Protein AF-A0A524DDI1-F1 (afdb_monomer_lite)

Foldseek 3Di:
DVVVVVVVVVVVVVLVVLVVLLVVLVVQLVVLVVCCVPDDPVCNVVSVVSNVVSVVSNVVSVVVNVCVVVVVDD

Radius of gyration: 16.79 Å; chains: 1; bounding box: 30×25×54 Å

Secondary structure (DSSP, 8-state):
-HHHHHHHHHHHHHHHHHHHHHHHHHHHHHHHHHHHHHS-GGGHHHHHHHHHHHHHHHHHHHHHHHHHHTT---

pLDDT: mean 73.73, std 10.46, range [43.72, 85.44]

Sequence (74 aa):
MILESYIDGFTEGIKFLMAFGSIMGLLILIAGLIGMLIMPKFKRNSMCVILVLGFVLLMLCGVSTGLEYFGVRI

Structure (mmCIF, N/CA/C/O backbone):
dat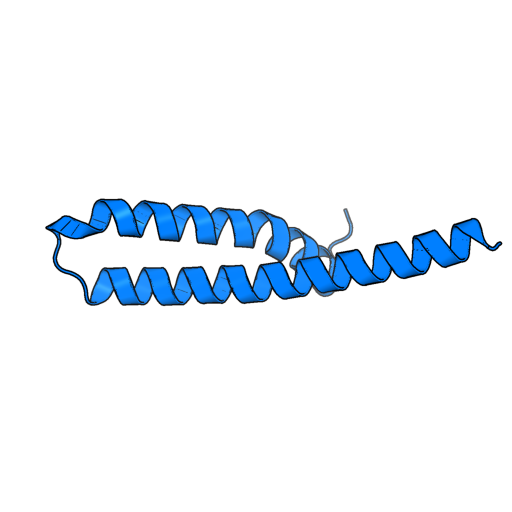a_AF-A0A524DDI1-F1
#
_entry.id   AF-A0A524DDI1-F1
#
loop_
_atom_site.group_PDB
_atom_site.id
_atom_site.type_symbol
_atom_site.label_atom_id
_atom_site.label_alt_id
_atom_site.label_comp_id
_atom_site.label_asym_id
_atom_site.label_entity_id
_atom_site.label_seq_id
_atom_site.pdbx_PDB_ins_code
_atom_site.Cartn_x
_atom_site.Cartn_y
_atom_site.Cartn_z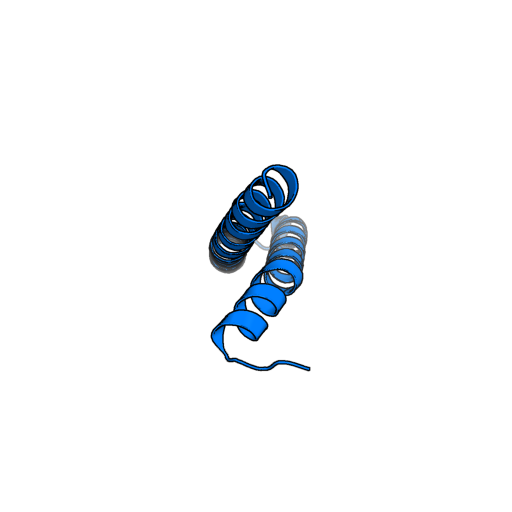
_atom_site.occupancy
_atom_site.B_iso_or_equiv
_atom_site.auth_seq_id
_atom_site.auth_comp_id
_atom_site.auth_asym_id
_atom_site.auth_atom_id
_atom_site.pdbx_PDB_model_num
ATOM 1 N N . MET A 1 1 ? 11.530 3.602 -34.592 1.00 63.12 1 MET A N 1
ATOM 2 C CA . MET A 1 1 ? 12.694 4.224 -33.916 1.00 63.12 1 MET A CA 1
ATOM 3 C C . MET A 1 1 ? 12.303 5.243 -32.838 1.00 63.12 1 MET A C 1
ATOM 5 O O . MET A 1 1 ? 12.320 4.844 -31.691 1.00 63.12 1 MET A O 1
ATOM 9 N N . ILE A 1 2 ? 11.881 6.489 -33.124 1.00 69.31 2 ILE A N 1
ATOM 10 C CA . ILE A 1 2 ? 11.558 7.468 -32.044 1.00 69.31 2 ILE A CA 1
ATOM 11 C C . ILE A 1 2 ? 10.321 7.053 -31.224 1.00 69.31 2 ILE A C 1
ATOM 13 O O . ILE A 1 2 ? 10.313 7.182 -30.005 1.00 69.31 2 ILE A O 1
ATOM 17 N N . LEU A 1 3 ? 9.289 6.519 -31.888 1.00 69.31 3 LEU A N 1
ATOM 18 C CA . LEU A 1 3 ? 8.058 6.071 -31.229 1.00 69.31 3 LEU A CA 1
ATOM 19 C C . LEU A 1 3 ? 8.286 4.825 -30.351 1.00 69.31 3 LEU A C 1
ATOM 21 O O . LEU A 1 3 ? 7.744 4.754 -29.257 1.00 69.31 3 LEU A O 1
ATOM 25 N N . GLU A 1 4 ? 9.122 3.881 -30.795 1.00 67.00 4 GLU A N 1
ATOM 26 C CA . GLU A 1 4 ? 9.505 2.700 -29.999 1.00 67.00 4 GLU A CA 1
ATOM 27 C C . GLU A 1 4 ? 10.281 3.099 -28.747 1.00 67.00 4 GLU A C 1
ATOM 29 O O . GLU A 1 4 ? 9.901 2.694 -27.658 1.00 67.00 4 GLU A O 1
ATOM 34 N N . SER A 1 5 ? 11.282 3.979 -28.869 1.00 68.69 5 SER A N 1
ATOM 35 C CA . SER A 1 5 ? 12.032 4.459 -27.701 1.00 68.69 5 SER A CA 1
ATOM 36 C C . SER A 1 5 ? 11.156 5.220 -26.699 1.00 68.69 5 SER A C 1
ATOM 38 O O . SER A 1 5 ? 11.430 5.200 -25.501 1.00 68.69 5 SER A O 1
ATOM 40 N N . TYR A 1 6 ? 10.086 5.873 -27.164 1.00 71.44 6 TYR A N 1
ATOM 41 C CA . TYR A 1 6 ? 9.110 6.521 -26.286 1.00 71.44 6 TYR A CA 1
ATOM 42 C C . TYR A 1 6 ? 8.223 5.502 -25.557 1.00 71.44 6 TYR A C 1
ATOM 44 O O . TYR A 1 6 ? 7.927 5.673 -24.376 1.00 71.44 6 TYR A O 1
ATOM 52 N N . ILE A 1 7 ? 7.819 4.429 -26.245 1.00 77.00 7 ILE A N 1
ATOM 53 C CA . ILE A 1 7 ? 7.032 3.331 -25.669 1.00 77.00 7 ILE A CA 1
ATOM 54 C C . ILE A 1 7 ? 7.857 2.526 -24.661 1.00 77.00 7 ILE A C 1
ATOM 56 O O . ILE A 1 7 ? 7.331 2.189 -23.601 1.00 77.00 7 ILE A O 1
ATOM 60 N N . ASP A 1 8 ? 9.138 2.271 -24.928 1.00 76.06 8 ASP A N 1
ATOM 61 C CA . ASP A 1 8 ? 10.033 1.597 -23.979 1.00 76.06 8 ASP A CA 1
ATOM 62 C C . ASP A 1 8 ? 10.177 2.398 -22.678 1.00 76.06 8 ASP A C 1
ATOM 64 O O . ASP A 1 8 ? 9.921 1.869 -21.595 1.00 76.06 8 ASP A O 1
ATOM 68 N N . GLY A 1 9 ? 10.464 3.703 -22.773 1.00 75.75 9 GLY A N 1
ATOM 69 C CA . GLY A 1 9 ? 10.553 4.569 -21.592 1.00 75.75 9 GLY A CA 1
ATOM 70 C C . GLY A 1 9 ? 9.231 4.672 -20.818 1.00 75.75 9 GLY A C 1
ATOM 71 O O . GLY A 1 9 ? 9.221 4.705 -19.587 1.00 75.75 9 GLY A O 1
ATOM 72 N N . PHE A 1 10 ? 8.094 4.666 -21.521 1.00 79.50 10 PHE A N 1
ATOM 73 C CA . PHE A 1 10 ? 6.773 4.659 -20.889 1.00 79.50 10 PHE A CA 1
ATOM 74 C C . PHE A 1 10 ? 6.482 3.336 -20.168 1.00 79.50 10 PHE A C 1
ATOM 76 O O . PHE A 1 10 ? 5.949 3.329 -19.057 1.00 79.50 10 PHE A O 1
ATOM 83 N N . THR A 1 11 ? 6.875 2.214 -20.769 1.00 80.25 11 THR A N 1
ATOM 84 C CA . THR A 1 11 ? 6.708 0.874 -20.192 1.00 80.25 11 THR A CA 1
ATOM 85 C C . THR A 1 11 ? 7.537 0.721 -18.919 1.00 80.25 11 THR A C 1
ATOM 87 O O . THR A 1 11 ? 7.052 0.191 -17.920 1.00 80.25 11 THR A O 1
ATOM 90 N N . GLU A 1 12 ? 8.759 1.248 -18.910 1.00 79.12 12 GLU A N 1
ATOM 91 C CA . GLU A 1 12 ? 9.625 1.257 -17.730 1.00 79.12 12 GLU A CA 1
ATOM 92 C C . GLU A 1 12 ? 9.050 2.127 -16.595 1.00 79.12 12 GLU A C 1
ATOM 94 O O . GLU A 1 12 ? 9.038 1.716 -15.431 1.00 79.12 12 GLU A O 1
ATOM 99 N N . GLY A 1 13 ? 8.445 3.271 -16.936 1.00 79.12 13 GLY A N 1
ATOM 100 C CA . GLY A 1 13 ? 7.706 4.105 -15.985 1.00 79.12 13 GLY A CA 1
ATOM 101 C C . GLY A 1 13 ? 6.493 3.399 -15.366 1.00 79.12 13 GLY A C 1
ATOM 102 O O . GLY A 1 13 ? 6.264 3.501 -14.159 1.00 79.12 13 GLY A O 1
ATOM 103 N N . ILE A 1 14 ? 5.739 2.629 -16.159 1.00 81.81 14 ILE A N 1
ATOM 104 C CA . ILE A 1 14 ? 4.604 1.835 -15.662 1.00 81.81 14 ILE A CA 1
ATOM 105 C C . ILE A 1 14 ? 5.077 0.760 -14.679 1.00 81.81 14 ILE A C 1
ATOM 107 O O . ILE A 1 14 ? 4.452 0.581 -13.632 1.00 81.81 14 ILE A O 1
ATOM 111 N N . LYS A 1 15 ? 6.189 0.075 -14.970 1.00 80.12 15 LYS A N 1
ATOM 112 C CA . LYS A 1 15 ? 6.769 -0.924 -14.057 1.00 80.12 15 LYS A CA 1
ATOM 113 C C . LYS A 1 15 ? 7.157 -0.306 -12.719 1.00 80.12 15 LYS A C 1
ATOM 115 O O . LYS A 1 15 ? 6.839 -0.863 -11.667 1.00 80.12 15 LYS A O 1
ATOM 120 N N . PHE A 1 16 ? 7.774 0.875 -12.747 1.00 81.81 16 PHE A N 1
ATOM 121 C CA . PHE A 1 16 ? 8.098 1.613 -11.528 1.00 81.81 16 PHE A CA 1
ATOM 122 C C . PHE A 1 16 ? 6.839 1.993 -10.736 1.00 81.81 16 PHE A C 1
ATOM 124 O O . PHE A 1 16 ? 6.786 1.803 -9.520 1.00 81.81 16 PHE A O 1
ATOM 131 N N . LEU A 1 17 ? 5.794 2.473 -11.418 1.00 82.81 17 LEU A N 1
ATOM 132 C CA . LEU A 1 17 ? 4.534 2.851 -10.779 1.00 82.81 17 LEU A CA 1
ATOM 133 C C . LEU A 1 17 ? 3.816 1.641 -10.161 1.00 82.81 17 LEU A C 1
ATOM 135 O O . LEU A 1 17 ? 3.264 1.748 -9.067 1.00 82.81 17 LEU A O 1
ATOM 139 N N . MET A 1 18 ? 3.873 0.477 -10.815 1.00 81.50 18 MET A N 1
ATOM 140 C CA . MET A 1 18 ? 3.359 -0.785 -10.278 1.00 81.50 18 MET A CA 1
ATOM 141 C C . MET A 1 18 ? 4.131 -1.249 -9.038 1.00 81.50 18 MET A C 1
ATOM 143 O O . MET A 1 18 ? 3.512 -1.618 -8.038 1.00 81.50 18 MET A O 1
ATOM 147 N N . ALA A 1 19 ? 5.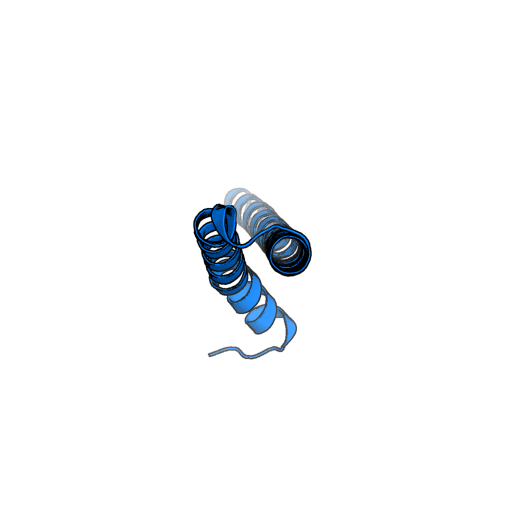465 -1.174 -9.055 1.00 82.31 19 ALA A N 1
ATOM 148 C CA 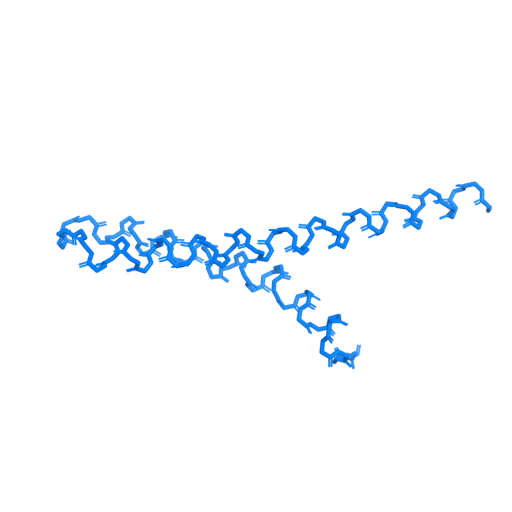. ALA A 1 19 ? 6.294 -1.468 -7.884 1.00 82.31 19 ALA A CA 1
ATOM 149 C C . ALA A 1 19 ? 5.959 -0.540 -6.707 1.00 82.31 19 ALA A C 1
ATOM 151 O O . ALA A 1 19 ? 5.741 -1.001 -5.584 1.00 82.31 19 ALA A O 1
ATOM 152 N N . PHE A 1 20 ? 5.823 0.761 -6.974 1.00 83.62 20 PHE A N 1
ATOM 153 C CA . PHE A 1 20 ? 5.443 1.746 -5.967 1.00 83.62 20 PHE A CA 1
ATOM 154 C C . PHE A 1 20 ? 4.032 1.490 -5.410 1.00 83.62 20 PHE A C 1
ATOM 156 O O . PHE A 1 20 ? 3.815 1.542 -4.197 1.00 83.62 20 PHE A O 1
ATOM 163 N N . GLY A 1 21 ? 3.083 1.137 -6.283 1.00 82.44 21 GLY A N 1
ATOM 164 C CA . GLY A 1 21 ? 1.724 0.745 -5.909 1.00 82.44 21 GLY A CA 1
ATOM 165 C C . GLY A 1 21 ? 1.686 -0.486 -5.002 1.00 82.44 21 GLY A C 1
ATOM 166 O O . GLY A 1 21 ? 0.935 -0.500 -4.027 1.00 82.44 21 GLY A O 1
ATOM 167 N N . SER A 1 22 ? 2.542 -1.484 -5.248 1.00 82.25 22 SER A N 1
ATOM 168 C CA . SER A 1 22 ? 2.650 -2.676 -4.397 1.00 82.25 22 SER A CA 1
ATOM 169 C C . SER A 1 22 ? 3.164 -2.342 -2.991 1.00 82.25 22 SER A C 1
ATOM 171 O O . SER A 1 22 ? 2.608 -2.817 -2.000 1.00 82.25 22 SER A O 1
ATOM 173 N N . ILE A 1 23 ? 4.186 -1.483 -2.884 1.00 85.44 23 ILE A N 1
ATOM 174 C CA . ILE A 1 23 ? 4.729 -1.030 -1.590 1.00 85.44 23 ILE A CA 1
ATOM 175 C C . ILE A 1 23 ? 3.661 -0.261 -0.804 1.00 85.44 23 ILE A C 1
ATOM 177 O O . ILE A 1 23 ? 3.434 -0.544 0.373 1.00 85.44 23 ILE A O 1
ATOM 181 N N . MET A 1 24 ? 2.963 0.670 -1.462 1.00 83.25 24 MET A N 1
ATOM 182 C CA . MET A 1 24 ? 1.874 1.435 -0.848 1.00 83.25 24 MET A CA 1
ATOM 183 C C . MET A 1 24 ? 0.711 0.538 -0.411 1.00 83.25 24 MET A C 1
ATOM 185 O O . MET A 1 24 ? 0.202 0.701 0.697 1.00 83.25 24 MET A O 1
ATOM 189 N N . GLY A 1 25 ? 0.318 -0.439 -1.234 1.00 82.62 25 GLY A N 1
ATOM 190 C CA . GLY A 1 25 ? -0.721 -1.412 -0.893 1.00 82.62 25 GLY A CA 1
ATOM 191 C C . GLY A 1 25 ? -0.376 -2.208 0.365 1.00 82.62 25 GLY A C 1
ATOM 192 O O . GLY A 1 25 ? -1.213 -2.349 1.256 1.00 82.62 25 GLY A O 1
ATOM 193 N N . LEU A 1 26 ? 0.878 -2.650 0.489 1.00 82.69 26 LEU A N 1
ATOM 194 C CA . LEU A 1 26 ? 1.371 -3.380 1.657 1.00 82.69 26 LEU A CA 1
ATOM 195 C C . LEU A 1 26 ? 1.403 -2.499 2.917 1.00 82.69 26 LEU A C 1
ATOM 197 O O . LEU A 1 26 ? 0.957 -2.929 3.980 1.00 82.69 26 LEU A O 1
ATOM 201 N N . LEU A 1 27 ? 1.833 -1.241 2.791 1.00 85.12 27 LEU A N 1
ATOM 202 C CA . LEU A 1 27 ? 1.802 -0.243 3.868 1.00 85.12 27 LEU A CA 1
ATOM 203 C C . LEU A 1 27 ? 0.380 0.017 4.383 1.00 85.12 27 LEU A C 1
ATOM 205 O O . LEU A 1 27 ? 0.159 0.035 5.593 1.00 85.12 27 LEU A O 1
ATOM 209 N N . ILE A 1 28 ? -0.589 0.171 3.476 1.00 82.62 28 ILE A N 1
ATOM 210 C CA . ILE A 1 28 ? -2.007 0.358 3.816 1.00 82.62 28 ILE A CA 1
ATOM 211 C C . ILE A 1 28 ? -2.562 -0.880 4.523 1.00 82.62 28 ILE A C 1
ATOM 213 O O . ILE A 1 28 ? -3.317 -0.746 5.485 1.00 82.62 28 ILE A O 1
ATOM 217 N N . LEU A 1 29 ? -2.169 -2.079 4.093 1.00 82.94 29 LEU A N 1
ATOM 218 C CA . LEU A 1 29 ? -2.601 -3.331 4.710 1.00 82.94 29 LEU A CA 1
ATOM 219 C C . LEU A 1 29 ? -2.060 -3.471 6.139 1.00 82.94 29 LEU A C 1
ATOM 221 O O . LEU A 1 29 ? -2.826 -3.769 7.056 1.00 82.94 29 LEU A O 1
ATOM 225 N N . ILE A 1 30 ? -0.773 -3.176 6.350 1.00 85.19 30 ILE A N 1
ATOM 226 C CA . ILE A 1 30 ? -0.157 -3.161 7.685 1.00 85.19 30 ILE A CA 1
ATOM 227 C C . ILE A 1 30 ? -0.825 -2.104 8.573 1.00 85.19 30 ILE A C 1
ATOM 229 O O . ILE A 1 30 ? -1.230 -2.411 9.694 1.00 85.19 30 ILE A O 1
ATOM 233 N N . ALA A 1 31 ? -0.994 -0.875 8.078 1.00 82.00 31 ALA A N 1
ATOM 234 C CA . ALA A 1 31 ? -1.643 0.202 8.823 1.00 82.00 31 ALA A CA 1
ATOM 235 C C . ALA A 1 31 ? -3.108 -0.128 9.163 1.00 82.00 31 ALA A C 1
ATOM 237 O O . ALA A 1 31 ? -3.554 0.127 10.281 1.00 82.00 31 ALA A O 1
ATOM 238 N N . GLY A 1 32 ? -3.842 -0.746 8.233 1.00 80.62 32 GLY A N 1
ATOM 239 C CA . GLY A 1 32 ? -5.209 -1.219 8.440 1.00 80.62 32 GLY A CA 1
ATOM 240 C C . GLY A 1 32 ? -5.291 -2.323 9.493 1.00 80.62 32 GLY A C 1
ATOM 241 O O . GLY A 1 32 ? -6.180 -2.293 10.342 1.00 80.62 32 GLY A O 1
ATOM 242 N N . LEU A 1 33 ? -4.331 -3.254 9.504 1.00 82.12 33 LEU A N 1
ATOM 243 C CA . LEU A 1 33 ? -4.261 -4.335 10.488 1.00 82.12 33 LEU A CA 1
ATOM 244 C C . LEU A 1 33 ? -3.944 -3.804 11.897 1.00 82.12 33 LEU A C 1
ATOM 2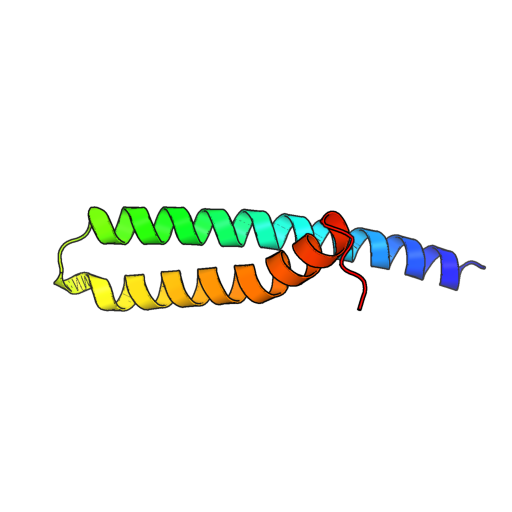46 O O . LEU A 1 33 ? -4.624 -4.164 12.859 1.00 82.12 33 LEU A O 1
ATOM 250 N N . ILE A 1 34 ? -2.971 -2.892 12.011 1.00 83.88 34 ILE A N 1
ATOM 251 C CA . ILE A 1 34 ? -2.632 -2.204 13.268 1.00 83.88 34 ILE A CA 1
ATOM 252 C C . ILE A 1 34 ? -3.829 -1.380 13.761 1.00 83.88 34 ILE A C 1
ATOM 254 O O . ILE A 1 34 ? -4.197 -1.444 14.935 1.00 83.88 34 ILE A O 1
ATOM 258 N N . GLY A 1 35 ? -4.489 -0.652 12.857 1.00 78.31 35 GLY A N 1
ATOM 259 C CA . GLY A 1 35 ? -5.698 0.110 13.155 1.00 78.31 35 GLY A CA 1
ATOM 260 C C . GLY A 1 35 ? -6.837 -0.772 13.667 1.00 78.31 35 GLY A C 1
ATOM 261 O O . GLY A 1 35 ? -7.541 -0.382 14.598 1.00 78.31 35 GLY A O 1
ATOM 262 N N . MET A 1 36 ? -6.981 -1.987 13.129 1.00 75.38 36 MET A N 1
ATOM 263 C CA . MET A 1 36 ? -7.963 -2.966 13.599 1.00 75.38 36 MET A CA 1
ATOM 264 C C . MET A 1 36 ? -7.662 -3.505 15.003 1.00 75.38 36 MET A C 1
ATOM 266 O O . MET A 1 36 ? -8.603 -3.832 15.727 1.00 75.38 36 MET A O 1
ATOM 270 N N . LEU A 1 37 ? -6.383 -3.600 15.381 1.00 78.12 37 LEU A N 1
ATOM 271 C CA . LEU A 1 37 ? -5.950 -4.078 16.697 1.00 78.12 37 LEU A CA 1
ATOM 272 C C . LEU A 1 37 ? -6.134 -3.012 17.791 1.00 78.12 37 LEU A C 1
ATOM 274 O O . LEU A 1 37 ? -6.476 -3.348 18.922 1.00 78.12 37 LEU A O 1
ATOM 278 N N . ILE A 1 38 ? -5.919 -1.737 17.453 1.00 79.75 38 ILE A N 1
ATOM 279 C CA . ILE A 1 38 ? -5.901 -0.626 18.419 1.00 79.75 38 ILE A CA 1
ATOM 280 C C . ILE A 1 38 ? -7.273 0.061 18.554 1.00 79.75 38 ILE A C 1
ATOM 282 O O . ILE A 1 38 ? -7.600 0.572 19.626 1.00 79.75 38 ILE A O 1
ATOM 286 N N . MET A 1 39 ? -8.104 0.098 17.504 1.00 70.94 39 MET A N 1
ATOM 287 C CA . MET A 1 39 ? -9.379 0.827 17.556 1.00 70.94 39 MET A CA 1
ATOM 288 C C . MET A 1 39 ? -10.534 0.037 18.203 1.00 70.94 39 MET A C 1
ATOM 290 O O . MET A 1 39 ? -10.703 -1.161 17.961 1.00 70.94 39 MET A O 1
ATOM 294 N N . PRO A 1 40 ? -11.420 0.716 18.961 1.00 67.00 40 PRO A N 1
ATOM 295 C CA . PRO A 1 40 ? -12.597 0.096 19.562 1.00 67.00 40 PRO A CA 1
ATOM 296 C C . PRO A 1 40 ? -13.603 -0.394 18.505 1.00 67.00 40 PRO A C 1
ATOM 298 O O . PRO A 1 40 ? -13.752 0.186 17.425 1.00 67.00 40 PRO A O 1
ATOM 301 N N . LYS A 1 41 ? -14.347 -1.458 18.851 1.00 65.19 41 LYS A N 1
ATOM 302 C CA . LYS A 1 41 ? -15.226 -2.240 17.953 1.00 65.19 41 LYS A CA 1
ATOM 303 C C . LYS A 1 41 ? -16.189 -1.409 17.088 1.00 65.19 41 LYS A C 1
ATOM 305 O O . LYS A 1 41 ? -16.507 -1.835 15.983 1.00 65.19 41 LYS A O 1
ATOM 310 N N . PHE A 1 42 ? -16.606 -0.228 17.542 1.00 62.00 42 PHE A N 1
ATOM 311 C CA . PHE A 1 42 ? -17.548 0.645 16.834 1.00 62.00 42 PHE A CA 1
ATOM 312 C C . PHE A 1 42 ? -17.020 1.230 15.511 1.00 62.00 42 PHE A C 1
ATOM 314 O O . PHE A 1 42 ? -17.823 1.557 14.644 1.00 62.00 42 PHE A O 1
ATOM 321 N N . LYS A 1 43 ? -15.695 1.317 15.301 1.00 66.38 43 LYS A N 1
ATOM 322 C CA . LYS A 1 43 ? -15.096 1.795 14.033 1.00 66.38 43 LYS A CA 1
ATOM 323 C C . LYS A 1 43 ? -14.542 0.684 13.131 1.00 66.38 43 LYS A C 1
ATOM 325 O O . LYS A 1 43 ? -14.001 0.974 12.064 1.00 66.38 43 LYS A O 1
ATOM 330 N N . ARG A 1 44 ? -14.714 -0.594 13.504 1.00 66.56 44 ARG A N 1
ATOM 331 C CA . ARG A 1 44 ? -14.181 -1.737 12.734 1.00 66.56 44 ARG A CA 1
ATOM 332 C C . ARG A 1 44 ? -14.739 -1.844 11.315 1.00 66.56 44 ARG A C 1
ATOM 334 O O . ARG A 1 44 ? -14.026 -2.335 10.448 1.00 66.56 44 ARG A O 1
ATOM 341 N N . ASN A 1 45 ? -15.961 -1.365 11.063 1.00 69.19 45 ASN A N 1
ATOM 342 C CA . ASN A 1 45 ? -16.569 -1.466 9.734 1.00 69.19 45 ASN A CA 1
ATOM 343 C C . ASN A 1 45 ? -15.809 -0.627 8.689 1.00 69.19 45 ASN A C 1
ATOM 345 O O . ASN A 1 45 ? -15.461 -1.134 7.629 1.00 69.19 45 ASN A O 1
ATOM 349 N N . SER A 1 46 ? -15.441 0.618 9.021 1.00 68.44 46 SER A N 1
ATOM 350 C CA . SER A 1 46 ? -14.603 1.446 8.137 1.00 68.44 46 SER A CA 1
ATOM 351 C C . SER A 1 46 ? -13.185 0.893 7.976 1.00 68.44 46 SER A C 1
ATOM 353 O O . SER A 1 46 ? -12.611 1.017 6.900 1.00 68.44 46 SER A O 1
ATOM 355 N N . MET A 1 47 ? -12.627 0.238 9.001 1.00 69.25 47 MET A N 1
ATOM 356 C CA . MET A 1 47 ? -11.304 -0.397 8.902 1.00 69.25 47 MET A CA 1
ATOM 357 C C . MET A 1 47 ? -11.303 -1.646 8.009 1.00 69.25 47 MET A C 1
ATOM 359 O O . MET A 1 47 ? -10.335 -1.869 7.287 1.00 69.25 47 MET A O 1
ATOM 363 N N . CYS A 1 48 ? -12.391 -2.425 7.981 1.00 77.75 48 CYS A N 1
ATOM 364 C CA . CYS A 1 48 ? -12.534 -3.527 7.022 1.00 77.75 48 CYS A CA 1
ATOM 365 C C . CYS A 1 48 ? -12.513 -3.030 5.574 1.00 77.75 48 CYS A C 1
ATOM 367 O O . CYS A 1 48 ? -11.872 -3.651 4.735 1.00 77.75 48 CYS A O 1
ATOM 369 N N . VAL A 1 49 ? -13.147 -1.890 5.279 1.00 79.81 49 VAL A N 1
ATOM 370 C CA . VAL A 1 49 ? -13.129 -1.303 3.927 1.00 79.81 49 VAL A CA 1
ATOM 371 C C . VAL A 1 49 ? -11.707 -0.921 3.506 1.00 79.81 49 VAL A C 1
ATOM 373 O O . VAL A 1 49 ? -11.305 -1.210 2.382 1.00 79.81 49 VAL A O 1
ATOM 376 N N . ILE A 1 50 ? -10.922 -0.338 4.417 1.00 77.31 50 ILE A N 1
ATOM 377 C CA . ILE A 1 50 ? -9.517 0.025 4.166 1.00 77.31 50 ILE A CA 1
ATOM 378 C C . ILE A 1 50 ? -8.663 -1.226 3.918 1.00 77.31 50 ILE A C 1
ATOM 380 O O . ILE A 1 50 ? -7.848 -1.238 2.997 1.00 77.31 50 ILE A O 1
ATOM 384 N N . LEU A 1 51 ? -8.880 -2.295 4.689 1.00 81.25 51 LEU A N 1
ATOM 385 C CA . LEU A 1 51 ? -8.203 -3.576 4.482 1.00 81.25 51 LEU A CA 1
ATOM 386 C C . LEU A 1 51 ? -8.555 -4.206 3.132 1.00 81.25 51 LEU A C 1
ATOM 388 O O . LEU A 1 51 ? -7.656 -4.662 2.432 1.00 81.25 51 LEU A O 1
ATOM 392 N N . VAL A 1 52 ? -9.832 -4.197 2.742 1.00 84.50 52 VAL A N 1
ATOM 393 C CA . VAL A 1 52 ? -10.280 -4.721 1.442 1.00 84.50 52 VAL A CA 1
ATOM 394 C C . VAL A 1 52 ? -9.670 -3.915 0.292 1.00 84.50 52 VAL A C 1
ATOM 396 O O . VAL A 1 52 ? -9.137 -4.507 -0.642 1.00 84.50 52 VAL A O 1
ATOM 399 N N . LEU A 1 53 ? -9.666 -2.581 0.377 1.00 80.81 53 LEU A N 1
ATOM 400 C CA . LEU A 1 53 ? -9.006 -1.712 -0.606 1.00 80.81 53 LEU A CA 1
ATOM 401 C C . LEU A 1 53 ? -7.503 -1.994 -0.708 1.00 80.81 53 LEU A C 1
ATOM 403 O O . LEU A 1 53 ? -6.983 -2.121 -1.816 1.00 80.81 53 LEU A O 1
ATOM 407 N N . GLY A 1 54 ? -6.818 -2.141 0.430 1.00 78.50 54 GLY A N 1
ATOM 408 C CA . GLY A 1 54 ? -5.403 -2.511 0.476 1.00 78.50 54 GLY A CA 1
ATOM 409 C C . GLY A 1 54 ? -5.139 -3.873 -0.167 1.00 78.50 54 GLY A C 1
ATOM 410 O O . GLY A 1 54 ? -4.198 -4.007 -0.943 1.00 78.50 54 GLY A O 1
ATOM 411 N N . PHE A 1 55 ? -6.004 -4.859 0.083 1.00 81.31 55 PHE A N 1
ATOM 412 C CA . PHE A 1 55 ? -5.895 -6.203 -0.487 1.00 81.31 55 PHE A CA 1
ATOM 413 C C . PHE A 1 55 ? -6.107 -6.212 -2.007 1.00 81.31 55 PHE A C 1
ATOM 415 O O . PHE A 1 55 ? -5.367 -6.879 -2.722 1.00 81.31 55 PHE A O 1
ATOM 422 N N . VAL A 1 56 ? -7.069 -5.437 -2.517 1.00 83.88 56 VAL A N 1
ATOM 423 C CA . VAL A 1 56 ? -7.311 -5.289 -3.963 1.00 83.88 56 VAL A CA 1
ATOM 424 C C . VAL A 1 56 ? -6.139 -4.583 -4.648 1.00 83.88 56 VAL A C 1
ATOM 426 O O . VAL A 1 56 ? -5.681 -5.038 -5.693 1.00 83.88 56 VAL A O 1
ATOM 429 N N . LEU A 1 57 ? -5.602 -3.517 -4.044 1.00 77.19 57 LEU A N 1
ATOM 430 C CA . LEU A 1 57 ? -4.397 -2.831 -4.530 1.00 77.19 57 LEU A CA 1
ATOM 431 C C . LEU A 1 57 ? -3.188 -3.770 -4.582 1.00 77.19 57 LEU A C 1
ATOM 433 O O . LEU A 1 57 ? -2.469 -3.785 -5.580 1.00 77.19 57 LEU A O 1
ATOM 437 N N . LEU A 1 58 ? -2.993 -4.587 -3.543 1.00 79.38 58 LEU A N 1
ATOM 438 C CA . LEU A 1 58 ? -1.935 -5.595 -3.503 1.00 79.38 58 LEU A CA 1
ATOM 439 C C . LEU A 1 58 ? -2.172 -6.733 -4.497 1.00 79.38 58 LEU A C 1
ATOM 441 O O . LEU A 1 58 ? -1.215 -7.221 -5.078 1.00 79.38 58 LEU A O 1
ATOM 445 N N . MET A 1 59 ? -3.413 -7.141 -4.755 1.00 79.00 59 MET A N 1
ATOM 446 C CA . MET A 1 59 ? -3.688 -8.106 -5.820 1.00 79.00 59 MET A CA 1
ATOM 447 C C . MET A 1 59 ? -3.330 -7.525 -7.189 1.00 79.00 59 MET A C 1
ATOM 449 O O . MET A 1 59 ? -2.610 -8.158 -7.946 1.00 79.00 59 MET A O 1
ATOM 453 N N . LEU A 1 60 ? -3.773 -6.309 -7.505 1.00 79.50 60 LEU A N 1
ATOM 454 C CA . LEU A 1 60 ? -3.552 -5.717 -8.828 1.00 79.50 60 LEU A CA 1
ATOM 455 C C . LEU A 1 60 ? -2.079 -5.360 -9.076 1.00 79.50 60 LEU A C 1
ATOM 457 O O . LEU A 1 60 ? -1.534 -5.668 -10.137 1.00 79.50 60 LEU A O 1
ATOM 461 N N . CYS A 1 61 ? -1.421 -4.738 -8.094 1.00 76.12 61 CYS A N 1
ATOM 462 C CA . CYS A 1 61 ? -0.027 -4.312 -8.223 1.00 76.12 61 CYS A CA 1
ATOM 463 C C . CYS A 1 61 ? 0.953 -5.428 -7.842 1.00 76.12 61 CYS A C 1
ATOM 465 O O . CYS A 1 61 ? 1.964 -5.614 -8.514 1.00 76.12 61 CYS A O 1
ATOM 467 N N . GLY A 1 62 ? 0.655 -6.185 -6.787 1.00 67.62 62 GLY A N 1
ATOM 468 C CA . GLY A 1 62 ? 1.516 -7.229 -6.229 1.00 67.62 62 GLY A CA 1
ATOM 469 C C . GLY A 1 62 ? 1.486 -8.543 -7.005 1.00 67.62 62 GLY A C 1
ATOM 470 O O . GLY A 1 62 ? 2.516 -9.201 -7.073 1.00 67.62 62 GLY A O 1
ATOM 471 N N . VAL A 1 63 ? 0.373 -8.924 -7.649 1.00 68.44 63 VAL A N 1
ATOM 472 C CA . VAL A 1 63 ? 0.384 -10.077 -8.576 1.00 68.44 63 VAL A CA 1
ATOM 473 C C . VAL A 1 63 ? 1.154 -9.721 -9.843 1.00 68.44 63 VAL A C 1
ATOM 475 O O . VAL A 1 63 ? 1.985 -10.510 -10.273 1.00 68.44 63 VAL A O 1
ATOM 478 N N . SER A 1 64 ? 0.966 -8.522 -10.400 1.00 65.44 64 SER A N 1
ATOM 479 C CA . SER A 1 64 ? 1.710 -8.087 -11.593 1.00 65.44 64 SER A CA 1
ATOM 480 C C . SER A 1 64 ? 3.219 -8.002 -11.336 1.00 65.44 64 SER A C 1
ATOM 482 O O . SER A 1 64 ? 4.010 -8.559 -12.091 1.00 65.44 64 SER A O 1
ATOM 484 N N . THR A 1 65 ? 3.629 -7.385 -10.222 1.00 64.94 65 THR A N 1
ATOM 485 C CA . THR A 1 65 ? 5.049 -7.319 -9.834 1.00 64.94 65 THR A CA 1
ATOM 486 C C . THR A 1 65 ? 5.587 -8.664 -9.355 1.00 64.94 65 THR A C 1
ATOM 488 O O . THR A 1 65 ? 6.703 -9.029 -9.705 1.00 64.94 65 THR A O 1
ATOM 491 N N . GLY A 1 66 ? 4.805 -9.446 -8.612 1.00 57.97 66 GLY A N 1
ATOM 492 C CA . GLY A 1 66 ? 5.172 -10.788 -8.167 1.00 57.97 66 GLY A CA 1
ATOM 493 C C . GLY A 1 66 ? 5.389 -11.761 -9.326 1.00 57.97 66 GLY A C 1
ATOM 494 O O . GLY A 1 66 ? 6.372 -12.489 -9.304 1.00 57.97 66 GLY A O 1
ATOM 495 N N . LEU A 1 67 ? 4.543 -11.743 -10.362 1.00 57.53 67 LEU A N 1
ATOM 496 C CA . LEU A 1 67 ? 4.728 -12.548 -11.576 1.00 57.53 67 LEU A CA 1
ATOM 497 C C . LEU A 1 67 ? 5.975 -12.112 -12.365 1.00 57.53 67 LEU A C 1
ATOM 499 O O . LEU A 1 67 ? 6.729 -12.972 -12.822 1.00 57.53 67 LEU A O 1
ATOM 503 N N . GLU A 1 68 ? 6.236 -10.801 -12.475 1.00 55.88 68 GLU A N 1
ATOM 504 C CA . GLU A 1 68 ? 7.455 -10.282 -13.117 1.00 55.88 68 GLU A CA 1
ATOM 505 C C . GLU A 1 68 ? 8.736 -10.645 -12.342 1.00 55.88 68 GLU A C 1
ATOM 507 O O . GLU A 1 68 ? 9.727 -11.027 -12.963 1.00 55.88 68 GLU A O 1
ATOM 512 N N . TYR A 1 69 ? 8.726 -10.571 -11.004 1.00 54.34 69 TYR A N 1
ATOM 513 C CA . TYR A 1 69 ? 9.906 -10.828 -10.164 1.00 54.34 69 TYR A CA 1
ATOM 514 C C . TYR A 1 69 ? 10.139 -12.312 -9.835 1.00 54.34 69 TYR A C 1
ATOM 516 O O . TYR A 1 69 ? 11.292 -12.729 -9.751 1.00 54.34 69 TYR A O 1
ATOM 524 N N . PHE A 1 70 ? 9.092 -13.128 -9.666 1.00 52.31 70 PHE A N 1
ATOM 525 C CA . PHE A 1 70 ? 9.227 -14.579 -9.451 1.00 52.31 70 PHE A CA 1
ATOM 526 C C . PHE A 1 70 ? 9.348 -15.379 -10.755 1.00 52.31 70 PHE A C 1
ATOM 528 O O . PHE A 1 70 ? 9.467 -16.602 -10.713 1.00 52.31 70 PHE A O 1
ATOM 535 N N . GLY A 1 71 ? 9.352 -14.718 -11.917 1.00 46.78 71 GLY A N 1
ATOM 536 C CA . GLY A 1 71 ? 9.584 -15.374 -13.204 1.00 46.78 71 GLY A CA 1
ATOM 537 C C . GLY A 1 71 ? 8.477 -16.348 -13.615 1.00 46.78 71 GLY A C 1
ATOM 538 O O . GLY A 1 71 ? 8.694 -17.183 -14.492 1.00 46.78 71 GLY A O 1
ATOM 539 N N . VAL A 1 72 ? 7.287 -16.247 -13.018 1.00 49.94 72 VAL A N 1
ATOM 540 C CA . VAL A 1 72 ? 6.116 -17.010 -13.456 1.00 4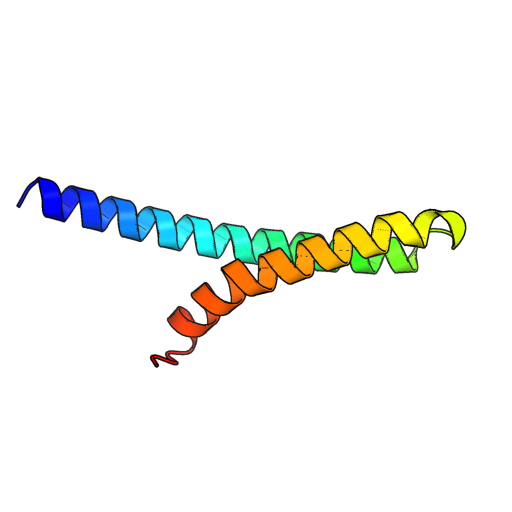9.94 72 VAL A CA 1
ATOM 541 C C . VAL A 1 72 ? 5.537 -16.286 -14.670 1.00 49.94 72 VAL A C 1
ATOM 543 O O . VAL A 1 72 ? 4.592 -15.508 -14.576 1.00 49.94 72 VAL A O 1
ATOM 546 N N . ARG A 1 73 ? 6.157 -16.515 -15.832 1.00 43.72 73 ARG A N 1
ATOM 547 C CA . ARG A 1 73 ? 5.509 -16.295 -17.126 1.00 43.72 73 ARG A CA 1
ATOM 548 C C . ARG A 1 73 ? 4.483 -17.407 -17.322 1.00 43.72 73 ARG A C 1
ATOM 550 O O . ARG A 1 73 ? 4.862 -18.575 -17.376 1.00 43.72 73 ARG A O 1
ATOM 557 N N . ILE A 1 74 ? 3.212 -17.033 -17.420 1.00 45.31 74 ILE A N 1
ATOM 558 C CA . ILE A 1 74 ? 2.228 -17.802 -18.189 1.00 45.31 74 ILE A CA 1
ATOM 559 C C . ILE A 1 74 ? 2.296 -17.307 -19.628 1.00 45.31 74 ILE A C 1
ATOM 561 O O . ILE A 1 74 ? 2.379 -16.069 -19.804 1.00 45.31 74 ILE A O 1
#